Protein AF-A0A2U2C948-F1 (afdb_monomer_lite)

Structure (mmCIF, N/CA/C/O backbone):
data_AF-A0A2U2C948-F1
#
_entry.id   AF-A0A2U2C948-F1
#
loop_
_atom_site.group_PDB
_atom_site.id
_atom_site.type_symbol
_atom_site.label_atom_id
_atom_site.label_alt_id
_atom_site.label_comp_id
_atom_site.label_asym_id
_atom_site.label_entity_id
_atom_site.label_seq_id
_atom_site.pdbx_PDB_ins_code
_atom_site.Cartn_x
_atom_site.Cartn_y
_atom_site.Cartn_z
_atom_site.occupancy
_atom_site.B_iso_or_equiv
_atom_site.auth_seq_id
_atom_site.auth_comp_id
_atom_site.auth_asym_id
_atom_site.auth_atom_id
_atom_site.pdbx_PDB_model_num
ATOM 1 N N . MET A 1 1 ? 31.127 -4.925 -4.680 1.00 33.44 1 MET A N 1
ATOM 2 C CA . MET A 1 1 ? 30.260 -4.209 -3.724 1.00 33.44 1 MET A CA 1
ATOM 3 C C . MET A 1 1 ? 28.929 -4.926 -3.745 1.00 33.44 1 MET A C 1
ATOM 5 O O . MET A 1 1 ? 28.251 -4.851 -4.759 1.00 33.44 1 MET A O 1
ATOM 9 N N . ASN A 1 2 ? 28.626 -5.694 -2.700 1.00 36.03 2 ASN A N 1
ATOM 10 C CA . ASN A 1 2 ? 27.286 -6.233 -2.498 1.00 36.03 2 ASN A CA 1
ATOM 11 C C . ASN A 1 2 ? 26.497 -5.093 -1.861 1.00 36.03 2 ASN A C 1
ATOM 13 O O . ASN A 1 2 ? 26.761 -4.746 -0.714 1.00 36.03 2 ASN A O 1
ATOM 17 N N . ALA A 1 3 ? 25.658 -4.422 -2.645 1.00 42.88 3 ALA A N 1
ATOM 18 C CA . ALA A 1 3 ? 24.602 -3.623 -2.055 1.00 42.88 3 ALA A CA 1
ATOM 19 C C . ALA A 1 3 ? 23.630 -4.640 -1.459 1.00 42.88 3 ALA A C 1
ATOM 21 O O . ALA A 1 3 ? 23.041 -5.416 -2.209 1.00 42.88 3 ALA A O 1
ATOM 22 N N . ASP A 1 4 ? 23.534 -4.699 -0.136 1.00 47.06 4 ASP A N 1
ATOM 23 C CA . ASP A 1 4 ? 22.356 -5.291 0.484 1.00 47.06 4 ASP A CA 1
ATOM 24 C C . ASP A 1 4 ? 21.190 -4.405 0.017 1.00 47.06 4 ASP A C 1
ATOM 26 O O . ASP A 1 4 ? 21.227 -3.203 0.305 1.00 47.06 4 ASP A O 1
ATOM 30 N N . PRO A 1 5 ? 20.244 -4.904 -0.805 1.00 54.50 5 PRO A N 1
ATOM 31 C CA . PRO A 1 5 ? 19.129 -4.081 -1.250 1.00 54.50 5 PRO A CA 1
ATOM 32 C C . PRO A 1 5 ? 18.432 -3.547 0.002 1.00 54.50 5 PRO A C 1
ATOM 34 O O . PRO A 1 5 ? 18.159 -4.304 0.937 1.00 54.50 5 PRO A O 1
ATOM 37 N N . GLU A 1 6 ? 18.260 -2.227 0.063 1.00 52.31 6 GLU A N 1
ATOM 38 C CA . GLU A 1 6 ? 17.643 -1.545 1.196 1.00 52.31 6 GLU A CA 1
ATOM 39 C C . GLU A 1 6 ? 16.337 -2.243 1.588 1.00 52.31 6 GLU A C 1
ATOM 41 O O . GLU A 1 6 ? 15.585 -2.702 0.730 1.00 52.31 6 GLU A O 1
ATOM 46 N N . MET A 1 7 ? 16.100 -2.357 2.901 1.00 56.28 7 MET A N 1
ATOM 47 C CA . MET A 1 7 ? 14.998 -3.116 3.504 1.00 56.28 7 MET A CA 1
ATOM 48 C C . MET A 1 7 ? 13.638 -2.432 3.302 1.00 56.28 7 MET A C 1
ATOM 50 O O . MET A 1 7 ? 12.953 -2.073 4.263 1.00 56.28 7 MET A O 1
ATOM 54 N N . ALA A 1 8 ? 13.254 -2.237 2.047 1.00 73.19 8 ALA A N 1
ATOM 55 C CA . ALA A 1 8 ? 11.886 -1.971 1.663 1.00 73.19 8 ALA A CA 1
ATOM 56 C C . ALA A 1 8 ? 11.000 -3.116 2.176 1.00 73.19 8 ALA A C 1
ATOM 58 O O . ALA A 1 8 ? 11.426 -4.274 2.258 1.00 73.19 8 ALA A O 1
ATOM 59 N N . PHE A 1 9 ? 9.773 -2.798 2.586 1.00 81.75 9 PHE A N 1
ATOM 60 C CA . PHE A 1 9 ? 8.864 -3.807 3.128 1.00 81.75 9 PHE A CA 1
ATOM 61 C C . PHE A 1 9 ? 8.560 -4.900 2.087 1.00 81.75 9 PHE A C 1
ATOM 63 O O . PHE A 1 9 ? 8.435 -6.083 2.413 1.00 81.75 9 PHE A O 1
ATOM 70 N N . SER A 1 10 ? 8.542 -4.536 0.815 1.00 78.19 10 SER A N 1
ATOM 71 C CA . SER A 1 10 ? 8.477 -5.448 -0.318 1.00 78.19 10 SER A CA 1
ATOM 72 C C . SER A 1 10 ? 9.543 -6.561 -0.303 1.00 78.19 10 SER A C 1
ATOM 74 O O . SER A 1 10 ? 9.269 -7.664 -0.787 1.00 78.19 10 SER A O 1
ATOM 76 N N . GLY A 1 11 ? 10.703 -6.322 0.323 1.00 78.38 11 GLY A N 1
ATOM 77 C CA . GLY A 1 11 ? 11.819 -7.258 0.459 1.00 78.38 11 GLY A CA 1
ATOM 78 C C . GLY A 1 11 ? 11.591 -8.415 1.439 1.00 78.38 11 GLY A C 1
ATOM 79 O O . GLY A 1 11 ? 12.375 -9.366 1.446 1.00 78.38 11 GLY A O 1
ATOM 80 N N . TYR A 1 12 ? 10.522 -8.399 2.250 1.00 82.38 12 TYR A N 1
ATOM 81 C CA . TYR A 1 12 ? 10.182 -9.551 3.092 1.00 82.38 12 TYR A CA 1
ATOM 82 C C . TYR A 1 12 ? 9.777 -10.760 2.221 1.00 82.38 12 TYR A C 1
ATOM 84 O O . TYR A 1 12 ? 8.864 -10.642 1.393 1.00 82.38 12 TYR A O 1
ATOM 92 N N . PRO A 1 13 ? 10.373 -11.955 2.437 1.00 82.94 13 PRO A N 1
ATOM 93 C CA . PRO A 1 13 ? 10.020 -13.158 1.677 1.00 82.94 13 PRO A CA 1
ATOM 94 C C . PRO A 1 13 ? 8.526 -13.497 1.771 1.00 82.94 13 PRO A C 1
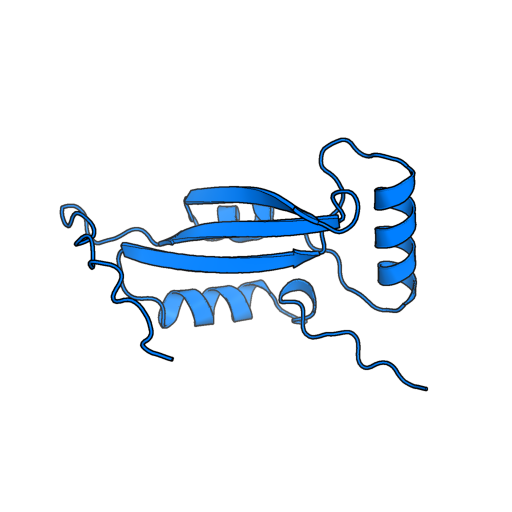ATOM 96 O O . PRO A 1 13 ? 7.895 -13.839 0.769 1.00 82.94 13 PRO A O 1
ATOM 99 N N . ASP A 1 14 ? 7.951 -13.328 2.966 1.00 88.75 14 ASP A N 1
ATOM 100 C CA . ASP A 1 14 ? 6.522 -13.471 3.236 1.00 88.75 14 ASP A CA 1
ATOM 101 C C . ASP A 1 14 ? 5.939 -12.152 3.764 1.00 88.75 14 ASP A C 1
ATOM 103 O O . ASP A 1 14 ? 5.859 -11.895 4.970 1.00 88.75 14 ASP A O 1
ATOM 107 N N . ALA A 1 15 ? 5.527 -11.295 2.831 1.00 88.75 15 ALA A N 1
ATOM 108 C CA . ALA A 1 15 ? 4.918 -10.010 3.151 1.00 88.75 15 ALA A CA 1
ATOM 109 C C . ALA A 1 15 ? 3.543 -10.143 3.836 1.00 88.75 15 ALA A C 1
ATOM 111 O O . ALA A 1 15 ? 3.143 -9.236 4.563 1.00 88.75 15 ALA A O 1
ATOM 112 N N . HIS A 1 16 ? 2.825 -11.261 3.660 1.00 91.38 16 HIS A N 1
ATOM 113 C CA . HIS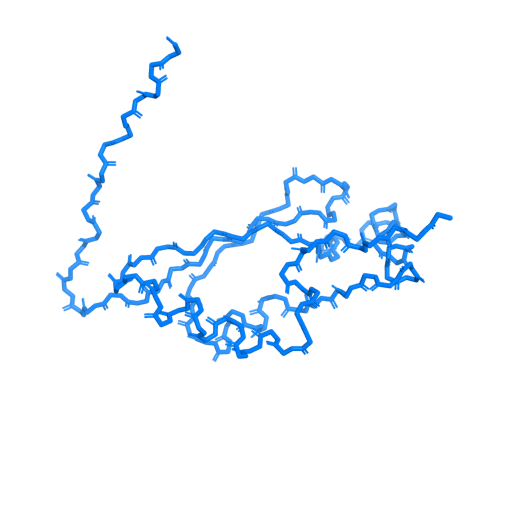 A 1 16 ? 1.554 -11.485 4.358 1.00 91.38 16 HIS A CA 1
ATOM 114 C C . HIS A 1 16 ? 1.789 -11.744 5.845 1.00 91.38 16 HIS A C 1
ATOM 116 O O . HIS A 1 16 ? 1.124 -11.136 6.687 1.00 91.38 16 HIS A O 1
ATOM 122 N N . ALA A 1 17 ? 2.757 -12.600 6.179 1.00 92.00 17 ALA A N 1
ATOM 123 C CA . ALA A 1 17 ? 3.148 -12.843 7.563 1.00 92.00 17 ALA A CA 1
ATOM 124 C C . ALA A 1 17 ? 3.699 -11.567 8.219 1.00 92.00 17 ALA A C 1
ATOM 126 O O . ALA A 1 17 ? 3.296 -11.222 9.332 1.00 92.00 17 ALA A O 1
ATOM 127 N N . ALA A 1 18 ? 4.552 -10.821 7.510 1.00 93.00 18 ALA A N 1
ATOM 128 C CA . ALA A 1 18 ? 5.095 -9.558 8.004 1.00 93.00 18 ALA A CA 1
ATOM 129 C C . ALA A 1 18 ? 3.989 -8.521 8.272 1.00 93.00 18 ALA A C 1
ATOM 131 O O . ALA A 1 18 ? 3.926 -7.957 9.367 1.00 93.00 18 ALA A O 1
ATOM 132 N N . LEU A 1 19 ? 3.069 -8.315 7.320 1.00 93.56 19 LEU A N 1
ATOM 133 C CA . LEU A 1 19 ? 1.939 -7.399 7.496 1.00 93.56 19 LEU A CA 1
ATOM 134 C C . LEU A 1 19 ? 1.020 -7.853 8.636 1.00 93.56 19 LEU A C 1
ATOM 136 O O . LEU A 1 19 ? 0.579 -7.030 9.435 1.00 93.56 19 LEU A O 1
ATOM 140 N N . SER A 1 20 ? 0.767 -9.156 8.763 1.00 94.06 20 SER A N 1
ATOM 141 C CA . SER A 1 20 ? -0.033 -9.712 9.860 1.00 94.06 20 SER A CA 1
ATOM 142 C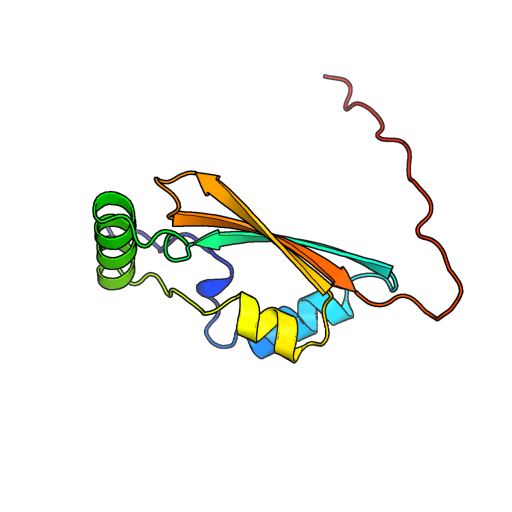 C . SER A 1 20 ? 0.569 -9.388 11.228 1.00 94.06 20 SER A C 1
ATOM 144 O O . SER A 1 20 ? -0.151 -8.951 12.128 1.00 94.06 20 SER A O 1
ATOM 146 N N . GLU A 1 21 ? 1.888 -9.517 11.383 1.00 95.44 21 GLU A N 1
ATOM 147 C CA . GLU A 1 21 ? 2.576 -9.160 12.626 1.00 95.44 21 GLU A CA 1
ATOM 148 C C . GLU A 1 21 ? 2.547 -7.652 12.898 1.00 95.44 21 GLU A C 1
ATOM 150 O O . GLU A 1 21 ? 2.283 -7.240 14.032 1.00 95.44 21 GLU A O 1
ATOM 155 N N . MET A 1 22 ? 2.717 -6.815 11.869 1.00 93.94 22 MET A N 1
ATOM 156 C CA . MET A 1 22 ? 2.556 -5.361 11.996 1.00 93.94 22 MET A CA 1
ATOM 157 C C . MET A 1 22 ? 1.145 -4.992 12.466 1.00 93.94 22 MET A C 1
ATOM 159 O O . MET A 1 22 ? 0.973 -4.199 13.394 1.00 93.94 22 MET A O 1
ATOM 163 N N . LEU A 1 23 ? 0.115 -5.604 11.881 1.00 92.44 23 LEU A N 1
ATOM 164 C CA . LEU A 1 23 ? -1.273 -5.372 12.274 1.00 92.44 23 LEU A CA 1
ATOM 165 C C . LEU A 1 23 ? -1.590 -5.920 13.667 1.00 92.44 23 LEU A C 1
ATOM 167 O O . LEU A 1 23 ? -2.422 -5.335 14.362 1.00 92.44 23 LEU A O 1
ATOM 171 N N . ARG A 1 24 ? -0.931 -6.999 14.106 1.00 93.75 24 ARG A N 1
ATOM 172 C CA . ARG A 1 24 ? -1.074 -7.541 15.465 1.00 93.75 24 ARG A CA 1
ATOM 173 C C . ARG A 1 24 ? -0.622 -6.528 16.515 1.00 93.75 24 ARG A C 1
ATOM 175 O O . ARG A 1 24 ? -1.314 -6.373 17.523 1.00 93.75 24 ARG A O 1
ATOM 182 N N . VAL A 1 25 ? 0.498 -5.840 16.281 1.00 93.75 25 VAL A N 1
ATOM 183 C CA . VAL A 1 25 ? 1.061 -4.852 17.222 1.00 93.75 25 VAL A CA 1
ATOM 184 C C . VAL A 1 25 ? 0.444 -3.461 17.084 1.00 93.75 25 VAL A C 1
ATOM 186 O O . VAL A 1 25 ? 0.436 -2.692 18.045 1.00 93.75 25 VAL A O 1
ATOM 189 N N . LEU A 1 26 ? -0.108 -3.132 15.915 1.00 92.00 26 LEU A N 1
ATOM 190 C CA . LEU A 1 26 ? -0.777 -1.858 15.685 1.00 92.00 26 LEU A CA 1
ATOM 191 C C . LEU A 1 26 ? -2.034 -1.751 16.551 1.00 92.00 26 LEU A C 1
ATOM 193 O O . LEU A 1 26 ? -2.899 -2.618 16.496 1.00 92.00 26 LEU A O 1
ATOM 197 N N . ALA A 1 27 ? -2.187 -0.676 17.323 1.00 89.81 27 ALA A N 1
ATOM 198 C CA . ALA A 1 27 ? -3.377 -0.491 18.153 1.00 89.81 27 ALA A CA 1
ATOM 199 C C . ALA A 1 27 ? -4.679 -0.525 17.315 1.00 89.81 27 ALA A C 1
ATOM 201 O O . ALA A 1 27 ? -4.680 -0.105 16.155 1.00 89.81 27 ALA A O 1
ATOM 202 N N . PRO A 1 28 ? -5.819 -0.978 17.872 1.00 87.06 28 PRO A N 1
ATOM 203 C CA . PRO A 1 28 ? -7.102 -0.871 17.184 1.00 87.06 28 PRO A CA 1
ATOM 204 C C . PRO A 1 28 ? -7.427 0.588 16.831 1.00 87.06 28 PRO A C 1
ATOM 206 O O . PRO A 1 28 ? -7.359 1.463 17.696 1.00 87.06 28 PRO A O 1
ATOM 209 N N . GLY A 1 29 ? -7.787 0.855 15.572 1.00 86.50 29 GLY A N 1
ATOM 210 C CA . GLY A 1 29 ? -7.961 2.222 15.059 1.00 86.50 29 GLY A CA 1
ATOM 211 C C . GLY A 1 29 ? -6.648 2.960 14.766 1.00 86.50 29 GLY A C 1
ATOM 212 O O . GLY A 1 29 ? -6.676 4.149 14.461 1.00 86.50 29 GLY A O 1
ATOM 213 N N . GLY A 1 30 ? -5.505 2.284 14.901 1.00 89.00 30 GLY A N 1
ATOM 214 C CA . GLY A 1 30 ? -4.189 2.813 14.573 1.00 89.00 30 GLY A CA 1
ATOM 215 C C . GLY A 1 30 ? -3.954 2.917 13.067 1.00 89.00 30 GLY A C 1
ATOM 216 O O . GLY A 1 30 ? -4.656 2.306 12.255 1.00 89.00 30 GLY A O 1
ATOM 217 N N . ARG A 1 31 ? -2.930 3.694 12.709 1.00 93.25 31 ARG A N 1
ATOM 218 C CA . ARG A 1 31 ? -2.498 3.923 11.331 1.00 93.25 31 ARG A CA 1
ATOM 219 C C . ARG A 1 31 ? -1.143 3.271 11.083 1.00 93.25 31 ARG A C 1
ATOM 221 O O . ARG A 1 31 ? -0.222 3.455 11.873 1.00 93.25 31 ARG A O 1
ATOM 228 N N . LEU A 1 32 ? -1.047 2.542 9.981 1.00 93.62 32 LEU A N 1
ATOM 229 C CA . LEU A 1 32 ? 0.191 2.043 9.405 1.00 93.62 32 LEU A CA 1
ATOM 230 C C . LEU A 1 32 ? 0.619 3.009 8.294 1.00 93.62 32 LEU A C 1
ATOM 232 O O . LEU A 1 32 ? -0.188 3.337 7.426 1.00 93.62 32 LEU A O 1
ATOM 236 N N . VAL A 1 33 ? 1.866 3.470 8.344 1.00 93.69 33 VAL A N 1
ATOM 237 C CA . VAL A 1 33 ? 2.474 4.315 7.310 1.00 93.69 33 VAL A CA 1
ATOM 238 C C . VAL A 1 33 ? 3.671 3.556 6.753 1.00 93.69 33 VAL A C 1
ATOM 240 O O . VAL A 1 33 ? 4.554 3.178 7.522 1.00 93.69 33 VAL A O 1
ATOM 243 N N . LEU A 1 34 ? 3.674 3.300 5.447 1.00 92.06 34 LEU A N 1
ATOM 244 C CA . LEU A 1 34 ? 4.735 2.582 4.742 1.00 92.06 34 LEU A CA 1
ATOM 245 C C . LEU A 1 34 ? 5.238 3.434 3.583 1.00 92.06 34 LEU A C 1
ATOM 247 O O . LEU A 1 34 ? 4.441 4.044 2.877 1.00 92.06 34 LEU A O 1
ATOM 251 N N . ILE A 1 35 ? 6.552 3.443 3.387 1.00 90.31 35 ILE A N 1
ATOM 252 C CA . ILE A 1 35 ? 7.184 3.960 2.175 1.00 90.31 35 ILE A CA 1
ATOM 253 C C . ILE A 1 35 ? 7.805 2.759 1.481 1.00 90.31 35 ILE A C 1
ATOM 255 O O . ILE A 1 35 ? 8.589 2.040 2.103 1.00 90.31 35 ILE A O 1
ATOM 259 N N . ASP A 1 36 ? 7.419 2.525 0.234 1.00 88.69 36 ASP A N 1
ATOM 260 C CA . ASP A 1 36 ? 7.876 1.369 -0.532 1.00 88.69 36 ASP A CA 1
ATOM 261 C C . ASP A 1 36 ? 8.047 1.714 -2.018 1.00 88.69 36 ASP A C 1
ATOM 263 O O . ASP A 1 36 ? 7.563 2.744 -2.498 1.00 88.69 36 ASP A O 1
ATOM 267 N N . VAL A 1 37 ? 8.755 0.853 -2.741 1.00 84.94 37 VAL A N 1
ATOM 268 C CA . VAL A 1 37 ? 8.952 0.954 -4.184 1.00 84.94 37 VAL A CA 1
ATOM 269 C C . VAL A 1 37 ? 7.780 0.288 -4.900 1.00 84.94 37 VAL A C 1
ATOM 271 O O . VAL A 1 37 ? 7.448 -0.869 -4.643 1.00 84.94 37 VAL A O 1
ATOM 274 N N . ASN A 1 38 ? 7.171 0.999 -5.846 1.00 85.50 38 ASN A N 1
ATOM 275 C CA . ASN A 1 38 ? 6.170 0.439 -6.752 1.00 85.50 38 ASN A CA 1
ATOM 276 C C . ASN A 1 38 ? 6.352 1.007 -8.171 1.00 85.50 38 ASN A C 1
ATOM 278 O O . ASN A 1 38 ? 7.226 1.838 -8.420 1.00 85.50 38 ASN A O 1
ATOM 282 N N . TYR A 1 39 ? 5.594 0.497 -9.138 1.00 84.75 39 TYR A N 1
ATOM 283 C CA . TYR A 1 39 ? 5.560 1.072 -10.478 1.00 84.75 39 TYR A CA 1
ATOM 284 C C . TYR A 1 39 ? 4.788 2.399 -10.487 1.00 84.75 39 TYR A C 1
ATOM 286 O O . TYR A 1 39 ? 3.744 2.472 -9.842 1.00 84.75 39 TYR A O 1
ATOM 294 N N . PRO A 1 40 ? 5.214 3.378 -11.311 1.00 83.25 40 PRO A N 1
ATOM 295 C CA . PRO A 1 40 ? 4.449 4.603 -11.509 1.00 83.25 40 PRO A CA 1
ATOM 296 C C . PRO A 1 40 ? 3.032 4.309 -11.984 1.00 83.25 40 PRO A C 1
ATOM 298 O O . PRO A 1 40 ? 2.836 3.520 -12.917 1.00 83.25 40 PRO A O 1
ATOM 301 N N . SER A 1 41 ? 2.057 4.988 -11.392 1.00 83.19 41 SER A N 1
ATOM 302 C CA . SER A 1 41 ? 0.635 4.831 -11.709 1.00 83.19 41 SER A CA 1
ATOM 303 C C . SER A 1 41 ? 0.307 5.230 -13.150 1.00 83.19 41 SER A C 1
ATOM 305 O O . SER A 1 41 ? -0.568 4.638 -13.782 1.00 83.19 41 SER A O 1
ATOM 307 N N . ASP A 1 42 ? 1.048 6.191 -13.704 1.00 84.50 42 ASP A N 1
ATOM 308 C CA . ASP A 1 42 ? 0.929 6.649 -15.090 1.00 84.50 42 ASP A CA 1
ATOM 309 C C . ASP A 1 42 ? 1.709 5.781 -16.097 1.00 84.50 42 ASP A C 1
ATOM 311 O O . ASP A 1 42 ? 1.618 5.985 -17.312 1.00 84.50 42 ASP A O 1
ATOM 315 N N . GLY A 1 43 ? 2.489 4.810 -15.609 1.00 82.38 43 GLY A N 1
ATOM 316 C CA . GLY A 1 43 ? 3.336 3.948 -16.425 1.00 82.38 43 GLY A CA 1
ATOM 317 C C . GLY A 1 43 ? 4.448 4.693 -17.167 1.00 82.38 43 GLY A C 1
ATOM 318 O O . GLY A 1 43 ? 4.919 4.205 -18.202 1.00 82.38 43 GLY A O 1
ATOM 319 N N . ASN A 1 44 ? 4.881 5.867 -16.687 1.00 85.31 44 ASN A N 1
ATOM 320 C CA . ASN A 1 44 ? 5.876 6.664 -17.394 1.00 85.31 44 ASN A CA 1
ATOM 321 C C . ASN A 1 44 ? 7.163 5.864 -17.642 1.00 85.31 44 ASN A C 1
ATOM 323 O O . ASN A 1 44 ? 7.645 5.084 -16.811 1.00 85.31 44 ASN A O 1
ATOM 327 N N . TRP A 1 45 ? 7.714 6.035 -18.845 1.00 84.94 45 TRP A N 1
ATOM 328 C CA . TRP A 1 45 ? 8.847 5.238 -19.306 1.00 84.94 45 TRP A CA 1
ATOM 329 C C . TRP A 1 45 ? 10.102 5.387 -18.427 1.00 84.94 45 TRP A C 1
ATOM 331 O O . TRP A 1 45 ? 10.713 4.353 -18.136 1.00 84.94 45 TRP A O 1
ATOM 341 N N . PRO A 1 46 ? 10.499 6.599 -17.976 1.00 83.44 46 PRO A N 1
ATOM 342 C CA . PRO A 1 46 ? 11.664 6.760 -17.106 1.00 83.44 46 PRO A CA 1
ATOM 343 C C . PRO A 1 46 ? 11.529 6.022 -15.768 1.00 83.44 46 PRO A C 1
ATOM 345 O O . PRO A 1 46 ? 12.407 5.226 -15.427 1.00 83.44 46 PRO A O 1
ATOM 348 N N . GLY A 1 47 ? 10.420 6.218 -15.049 1.00 80.50 47 GLY A N 1
ATOM 349 C CA . GLY A 1 47 ? 10.157 5.571 -13.763 1.00 80.50 47 GLY A CA 1
ATOM 350 C C . GLY A 1 47 ? 10.045 4.057 -13.911 1.00 80.50 47 GLY A C 1
ATOM 351 O O . GLY A 1 47 ? 10.725 3.305 -13.216 1.00 80.50 47 GLY A O 1
ATOM 352 N N . THR A 1 48 ? 9.318 3.586 -14.927 1.00 85.31 48 THR A N 1
ATOM 353 C CA . THR A 1 48 ? 9.191 2.148 -15.217 1.00 85.31 48 THR A CA 1
ATOM 354 C C . THR A 1 48 ? 10.544 1.501 -15.533 1.00 85.31 48 THR A C 1
ATOM 356 O O . THR A 1 48 ? 10.817 0.373 -15.115 1.00 85.31 48 THR A O 1
ATOM 359 N N . ARG A 1 49 ? 11.423 2.188 -16.277 1.00 83.75 49 ARG A N 1
ATOM 360 C CA . ARG A 1 49 ? 12.788 1.716 -16.569 1.00 83.75 49 ARG A CA 1
ATOM 361 C C . ARG A 1 49 ? 13.635 1.618 -15.306 1.00 83.75 49 ARG A C 1
ATOM 363 O O . ARG A 1 49 ? 14.357 0.633 -15.172 1.00 83.75 49 ARG A O 1
ATOM 370 N N . MET A 1 50 ? 13.551 2.609 -14.423 1.00 80.94 50 MET A N 1
ATOM 371 C CA . MET A 1 50 ? 14.299 2.647 -13.166 1.00 80.94 50 MET A CA 1
ATOM 372 C C . MET A 1 50 ? 13.864 1.521 -12.226 1.00 80.94 50 MET A C 1
ATOM 374 O O . MET A 1 50 ? 14.698 0.718 -11.816 1.00 80.94 50 MET A O 1
ATOM 378 N N . VAL A 1 51 ? 12.558 1.383 -11.999 1.00 79.94 51 VAL A N 1
ATOM 379 C CA . VAL A 1 51 ? 11.964 0.326 -11.169 1.00 79.94 51 VAL A CA 1
ATOM 380 C C . VAL A 1 51 ? 12.347 -1.067 -11.697 1.00 79.94 51 VAL A C 1
ATOM 382 O O . VAL A 1 51 ? 12.790 -1.931 -10.946 1.00 79.94 51 VAL A O 1
ATOM 385 N N . ARG A 1 52 ? 12.328 -1.284 -13.022 1.00 81.56 52 ARG A N 1
ATOM 386 C CA . ARG A 1 52 ? 12.838 -2.534 -13.631 1.00 81.56 52 ARG A CA 1
ATOM 387 C C . ARG A 1 52 ? 14.344 -2.745 -13.448 1.00 81.56 52 ARG A C 1
ATOM 389 O O . ARG A 1 52 ? 14.792 -3.892 -13.447 1.00 81.56 52 ARG A O 1
ATOM 396 N N . LEU A 1 53 ? 15.139 -1.677 -13.377 1.00 80.00 53 LEU A N 1
ATOM 397 C CA . LEU A 1 53 ? 16.576 -1.775 -13.122 1.00 80.00 53 LEU A CA 1
ATOM 398 C C . LEU A 1 53 ? 16.829 -2.247 -11.684 1.00 80.00 53 LEU A C 1
ATOM 400 O O . LEU A 1 53 ? 17.647 -3.141 -11.487 1.00 80.00 53 LEU A O 1
ATOM 404 N N . TRP A 1 54 ? 16.081 -1.712 -10.715 1.00 76.81 54 TRP A N 1
ATOM 405 C CA . TRP A 1 54 ? 16.117 -2.154 -9.318 1.00 76.81 54 TRP A CA 1
ATOM 406 C C . TRP A 1 54 ? 15.647 -3.598 -9.159 1.00 76.81 54 TRP A C 1
ATOM 408 O O . TRP A 1 54 ? 16.351 -4.396 -8.544 1.00 76.81 54 TRP A O 1
ATOM 418 N N . GLN A 1 55 ? 14.574 -3.993 -9.851 1.00 80.12 55 GLN A N 1
ATOM 419 C CA . GLN A 1 55 ? 14.117 -5.386 -9.873 1.00 80.12 55 GLN A CA 1
ATOM 420 C C . GLN A 1 55 ? 15.202 -6.357 -10.365 1.00 80.12 55 GLN A C 1
ATOM 422 O O . GLN A 1 55 ? 15.386 -7.445 -9.826 1.00 80.12 55 GLN A O 1
ATOM 427 N N . ARG A 1 56 ? 15.967 -5.963 -11.393 1.00 76.06 56 ARG A N 1
ATOM 428 C CA . ARG A 1 56 ? 17.114 -6.749 -11.887 1.00 76.06 56 ARG A CA 1
ATOM 429 C C . ARG A 1 56 ? 18.289 -6.772 -10.912 1.00 76.06 56 ARG A C 1
ATOM 431 O O . ARG A 1 56 ? 19.082 -7.706 -10.965 1.00 76.06 56 ARG A O 1
ATOM 438 N N . GLY A 1 57 ? 18.403 -5.754 -10.064 1.00 65.88 57 GLY A N 1
ATOM 439 C CA . GLY A 1 57 ? 19.373 -5.666 -8.976 1.00 65.88 57 GLY A CA 1
ATOM 440 C C . GLY A 1 57 ? 19.004 -6.492 -7.741 1.00 65.88 57 GLY A C 1
ATOM 441 O O . GLY A 1 57 ? 19.804 -6.539 -6.814 1.00 65.88 57 GLY A O 1
ATOM 442 N N . GLY A 1 58 ? 17.844 -7.160 -7.739 1.00 62.81 58 GLY A N 1
ATOM 443 C CA . GLY A 1 58 ? 17.383 -8.012 -6.641 1.00 62.81 58 GLY A CA 1
ATOM 444 C C . GLY A 1 58 ? 16.272 -7.402 -5.788 1.00 62.81 58 GLY A C 1
ATOM 445 O O . GLY A 1 58 ? 15.867 -8.033 -4.816 1.00 62.81 58 GLY A O 1
ATOM 446 N N . ASP A 1 59 ? 15.771 -6.219 -6.149 1.00 63.72 59 ASP A N 1
ATOM 447 C CA . ASP A 1 59 ? 14.635 -5.612 -5.463 1.00 63.72 59 ASP A CA 1
ATOM 448 C C . ASP A 1 59 ? 13.329 -6.355 -5.785 1.00 63.72 59 ASP A C 1
ATOM 450 O O . ASP A 1 59 ? 13.105 -6.826 -6.910 1.00 63.72 59 ASP A O 1
ATOM 454 N N . VAL A 1 60 ? 12.454 -6.474 -4.793 1.00 69.25 60 VAL A N 1
ATOM 455 C CA . VAL A 1 60 ? 11.156 -7.130 -4.945 1.00 69.25 60 VAL A CA 1
ATOM 456 C C . VAL A 1 60 ? 10.121 -6.034 -5.105 1.00 69.25 60 VAL A C 1
ATOM 458 O O . VAL A 1 60 ? 9.882 -5.270 -4.188 1.00 69.25 60 VAL A O 1
ATOM 461 N N . ILE A 1 61 ? 9.462 -5.966 -6.258 1.00 72.50 61 ILE A N 1
ATOM 462 C CA . ILE A 1 61 ? 8.312 -5.072 -6.431 1.00 72.50 61 ILE A CA 1
ATOM 463 C C . ILE A 1 61 ? 7.062 -5.900 -6.199 1.00 72.50 61 ILE A C 1
ATOM 465 O O . ILE A 1 61 ? 6.856 -6.924 -6.860 1.00 72.50 61 ILE A O 1
ATOM 469 N N . ARG A 1 62 ? 6.242 -5.475 -5.241 1.00 77.81 62 ARG A N 1
ATOM 470 C CA . ARG A 1 62 ? 5.029 -6.178 -4.835 1.00 77.81 62 ARG A CA 1
ATOM 471 C C . ARG A 1 62 ? 3.814 -5.295 -5.068 1.00 77.81 62 ARG A C 1
ATOM 473 O O . ARG A 1 62 ? 3.873 -4.087 -4.887 1.00 77.81 62 ARG A O 1
ATOM 480 N N . ASP A 1 63 ? 2.705 -5.932 -5.422 1.00 86.06 63 ASP A N 1
ATOM 481 C CA . ASP A 1 63 ? 1.397 -5.287 -5.453 1.00 86.06 63 ASP A CA 1
ATOM 482 C C . ASP A 1 63 ? 0.935 -5.007 -4.011 1.00 86.06 63 ASP A C 1
ATOM 484 O O . ASP A 1 63 ? 0.365 -5.867 -3.327 1.00 86.06 63 ASP A O 1
ATOM 488 N N . MET A 1 64 ? 1.297 -3.824 -3.517 1.00 89.44 64 MET A N 1
ATOM 489 C CA . MET A 1 64 ? 0.987 -3.378 -2.161 1.00 89.44 64 MET A CA 1
ATOM 490 C C . MET A 1 64 ? -0.507 -3.130 -1.977 1.00 89.44 64 MET A C 1
ATOM 492 O O . MET A 1 64 ? -1.044 -3.461 -0.919 1.00 89.44 64 MET A O 1
ATOM 496 N N . ASP A 1 65 ? -1.193 -2.649 -3.011 1.00 88.06 65 ASP A N 1
ATOM 497 C CA . ASP A 1 65 ? -2.635 -2.424 -2.995 1.00 88.06 65 ASP A CA 1
ATOM 498 C C . ASP A 1 65 ? -3.386 -3.729 -2.742 1.00 88.06 65 ASP A C 1
ATOM 500 O O . ASP A 1 65 ? -4.207 -3.816 -1.822 1.00 88.06 65 ASP A O 1
ATOM 504 N N . ALA A 1 66 ? -3.058 -4.777 -3.503 1.00 88.50 66 ALA A N 1
ATOM 505 C CA . ALA A 1 66 ? -3.644 -6.099 -3.321 1.00 88.50 66 ALA A CA 1
ATOM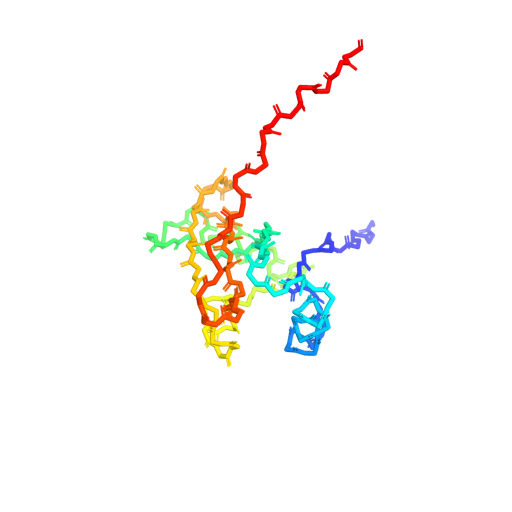 506 C C . ALA A 1 66 ? -3.336 -6.673 -1.929 1.00 88.50 66 ALA A C 1
ATOM 508 O O . ALA A 1 66 ? -4.221 -7.248 -1.288 1.00 88.50 66 ALA A O 1
ATOM 509 N N . LEU A 1 67 ? -2.108 -6.494 -1.434 1.00 91.56 67 LEU A N 1
ATOM 510 C CA . LEU A 1 67 ? -1.686 -6.985 -0.120 1.00 91.56 67 LEU A CA 1
ATOM 511 C C . LEU A 1 67 ? -2.415 -6.280 1.038 1.00 91.56 67 LEU A C 1
ATOM 513 O O . LEU A 1 67 ? -2.863 -6.934 1.986 1.00 91.56 67 LEU A O 1
ATOM 517 N N . LEU A 1 68 ? -2.546 -4.953 0.986 1.00 91.62 68 LEU A N 1
ATOM 518 C CA . LEU A 1 68 ? -3.252 -4.170 2.003 1.00 91.62 68 LEU A CA 1
ATOM 519 C C . LEU A 1 68 ? -4.760 -4.457 1.952 1.00 91.62 68 LEU A C 1
ATOM 521 O O . LEU A 1 68 ? -5.386 -4.668 2.998 1.00 91.62 68 LEU A O 1
ATOM 525 N N . ALA A 1 69 ? -5.332 -4.550 0.747 1.00 90.69 69 ALA A N 1
ATOM 526 C CA . ALA A 1 69 ? -6.733 -4.904 0.538 1.00 90.69 69 ALA A CA 1
ATOM 527 C C . ALA A 1 69 ? -7.059 -6.313 1.056 1.00 90.69 69 ALA A C 1
ATOM 529 O O . ALA A 1 69 ? -8.099 -6.502 1.693 1.00 90.69 69 ALA A O 1
ATOM 530 N N . SER A 1 70 ? -6.167 -7.296 0.874 1.00 92.38 70 SER A N 1
ATOM 531 C CA . SER A 1 70 ? -6.388 -8.666 1.362 1.00 92.38 70 SER A CA 1
ATOM 532 C C . SER A 1 70 ? -6.476 -8.755 2.889 1.00 92.38 70 SER A C 1
ATOM 534 O O . SER A 1 70 ? -7.045 -9.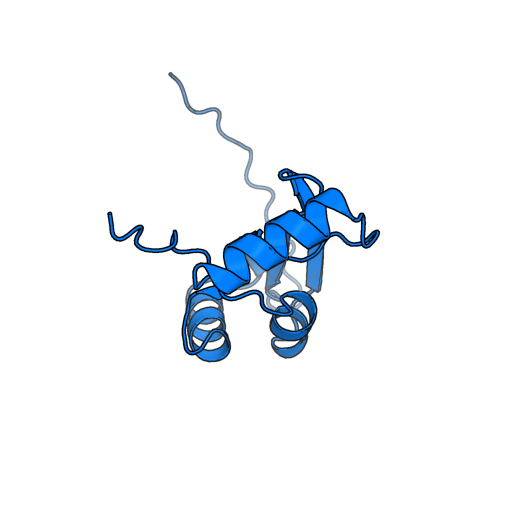708 3.415 1.00 92.38 70 SER A O 1
ATOM 536 N N . HIS A 1 71 ? -5.928 -7.771 3.608 1.00 90.56 71 HIS A N 1
ATOM 537 C CA . HIS A 1 71 ? -6.015 -7.659 5.067 1.00 90.56 71 HIS A CA 1
ATOM 538 C C . HIS A 1 71 ? -7.181 -6.770 5.535 1.00 90.56 71 HIS A C 1
ATOM 540 O O . HIS A 1 71 ? -7.296 -6.467 6.724 1.00 90.56 71 HIS A O 1
ATOM 546 N N . GLY A 1 72 ? -8.060 -6.352 4.617 1.00 89.00 72 GLY A N 1
ATOM 547 C CA . GLY A 1 72 ? -9.240 -5.544 4.920 1.00 89.00 72 GLY A CA 1
ATOM 548 C C . GLY A 1 72 ? -8.909 -4.126 5.387 1.00 89.00 72 GLY A C 1
ATOM 549 O O . GLY A 1 72 ? -9.699 -3.522 6.116 1.00 89.00 72 GLY A O 1
ATOM 550 N N . LEU A 1 73 ? -7.736 -3.603 5.018 1.00 89.62 73 LEU A N 1
ATOM 551 C CA . LEU A 1 73 ? -7.334 -2.245 5.360 1.00 89.62 73 LEU A CA 1
ATOM 552 C C . LEU A 1 73 ? -7.935 -1.249 4.369 1.00 89.62 73 LEU A C 1
ATOM 554 O O . LEU A 1 73 ? -7.922 -1.466 3.162 1.00 89.62 73 LEU A O 1
ATOM 558 N N . SER A 1 74 ? -8.406 -0.116 4.881 1.00 90.62 74 SER A N 1
ATOM 559 C CA . SER A 1 74 ? -8.632 1.077 4.062 1.00 90.62 74 SER A CA 1
ATOM 560 C C . SER A 1 74 ? -7.325 1.857 3.970 1.00 90.62 74 SER A C 1
ATOM 562 O O . SER A 1 74 ? -6.764 2.178 5.024 1.00 90.62 74 SER A O 1
ATOM 564 N N . PHE A 1 75 ? -6.862 2.195 2.771 1.00 93.31 75 PHE A N 1
ATOM 565 C CA . PHE A 1 75 ? -5.589 2.887 2.585 1.00 93.31 75 PHE A CA 1
ATOM 566 C C . PHE A 1 75 ? -5.647 3.948 1.484 1.00 93.31 75 PHE A C 1
ATOM 568 O O . PHE A 1 75 ? -6.576 3.974 0.679 1.00 93.31 75 PHE A O 1
ATOM 575 N N . THR A 1 76 ? -4.657 4.834 1.496 1.00 94.12 76 THR A N 1
ATOM 576 C CA . THR A 1 76 ? -4.319 5.726 0.383 1.00 94.12 76 THR A CA 1
ATOM 577 C C . THR A 1 76 ? -2.912 5.402 -0.094 1.00 94.12 76 THR A C 1
ATOM 579 O O . THR A 1 76 ? -2.079 5.022 0.731 1.00 94.12 76 THR A O 1
ATOM 582 N N . ASP A 1 77 ? -2.674 5.587 -1.385 1.00 93.44 77 ASP A N 1
ATOM 583 C CA . ASP A 1 77 ? -1.365 5.520 -2.030 1.00 93.44 77 ASP A CA 1
ATOM 584 C C . ASP A 1 77 ? -1.070 6.883 -2.676 1.00 93.44 77 ASP A C 1
ATOM 586 O O . ASP A 1 77 ? -1.946 7.469 -3.317 1.00 93.44 77 ASP A O 1
ATOM 590 N N . GLU A 1 78 ? 0.130 7.408 -2.452 1.00 93.62 78 GLU A N 1
ATOM 591 C CA . GLU A 1 78 ? 0.603 8.676 -2.999 1.00 93.62 78 GLU A CA 1
ATOM 592 C C . GLU A 1 78 ? 2.038 8.523 -3.510 1.00 93.62 78 GLU A C 1
ATOM 594 O O . GLU A 1 78 ? 2.935 8.105 -2.777 1.00 93.62 78 GLU A O 1
ATOM 599 N N . GLU A 1 79 ? 2.275 8.913 -4.761 1.00 91.81 79 GLU A N 1
ATOM 600 C CA . GLU A 1 79 ? 3.622 8.985 -5.322 1.00 91.81 79 GLU A CA 1
ATOM 601 C C . GLU A 1 79 ? 4.380 10.174 -4.723 1.00 91.81 79 GLU A C 1
ATOM 603 O O . GLU A 1 79 ? 4.039 11.334 -4.954 1.00 91.81 79 GLU A O 1
ATOM 608 N N . ILE A 1 80 ? 5.446 9.892 -3.977 1.00 91.69 80 ILE A N 1
ATOM 609 C CA . ILE A 1 80 ? 6.215 10.910 -3.244 1.00 91.69 80 ILE A CA 1
ATOM 610 C C . ILE A 1 80 ? 7.629 11.125 -3.798 1.00 91.69 80 ILE A C 1
ATOM 612 O O . ILE A 1 80 ? 8.350 12.006 -3.327 1.00 91.69 80 ILE A O 1
ATOM 616 N N . GLY A 1 81 ? 8.060 10.347 -4.797 1.00 87.69 81 GLY A N 1
ATOM 617 C CA . GLY A 1 81 ? 9.386 10.524 -5.384 1.00 87.69 81 GLY A CA 1
ATOM 618 C C . GLY A 1 81 ? 9.794 9.482 -6.420 1.00 87.69 81 GLY A C 1
ATOM 619 O O . GLY A 1 81 ? 9.013 8.633 -6.841 1.00 87.69 81 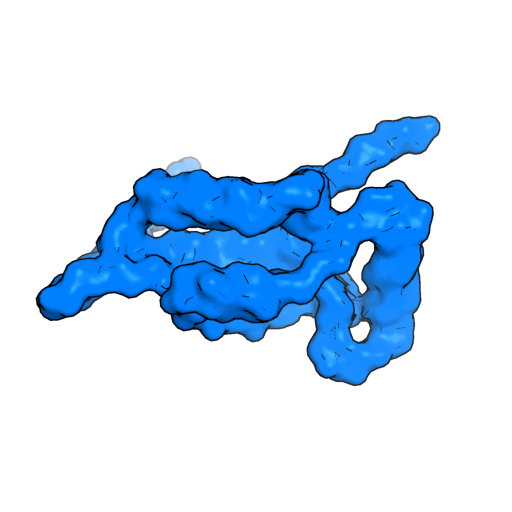GLY A O 1
ATOM 620 N N . GLY A 1 82 ? 11.050 9.577 -6.864 1.00 81.62 82 GLY A N 1
ATOM 621 C CA . GLY A 1 82 ? 11.651 8.609 -7.785 1.00 81.62 82 GLY A CA 1
ATOM 622 C C . GLY A 1 82 ? 10.921 8.483 -9.125 1.00 81.62 82 GLY A C 1
ATOM 623 O O . GLY A 1 82 ? 10.766 7.373 -9.615 1.00 81.62 82 GLY A O 1
ATOM 624 N N . TRP A 1 83 ? 10.445 9.589 -9.709 1.00 85.75 83 TRP A N 1
ATOM 625 C CA . TRP A 1 83 ? 9.672 9.572 -10.967 1.00 85.75 83 TRP A CA 1
ATOM 626 C C . TRP A 1 83 ? 8.427 8.667 -10.913 1.00 85.75 83 TRP A C 1
ATOM 628 O O . TRP A 1 83 ? 8.109 7.981 -11.886 1.00 85.75 83 TRP A O 1
ATOM 638 N N . GLY A 1 84 ? 7.757 8.652 -9.759 1.00 83.56 84 GLY A N 1
ATOM 639 C CA . GLY A 1 84 ? 6.608 7.788 -9.491 1.00 83.56 84 GLY A CA 1
ATOM 640 C C . GLY A 1 84 ? 6.994 6.381 -9.041 1.00 83.56 84 GLY A C 1
ATOM 641 O O . GLY A 1 84 ? 6.161 5.498 -9.034 1.00 83.56 84 GLY A O 1
ATOM 642 N N . GLY A 1 85 ? 8.264 6.132 -8.713 1.00 82.00 85 GLY A N 1
ATOM 643 C CA . GLY A 1 85 ? 8.720 4.832 -8.219 1.00 82.00 85 GLY A CA 1
ATOM 644 C C . GLY A 1 85 ? 8.630 4.665 -6.701 1.00 82.00 85 GLY A C 1
ATOM 645 O O . GLY A 1 85 ? 8.744 3.546 -6.214 1.00 82.00 85 GLY A O 1
ATOM 646 N N . ILE A 1 86 ? 8.473 5.759 -5.943 1.00 87.00 86 ILE A N 1
ATOM 647 C CA . ILE A 1 86 ? 8.404 5.744 -4.474 1.00 87.00 86 ILE A CA 1
ATOM 648 C C . ILE A 1 86 ? 7.001 6.137 -4.030 1.00 87.00 86 ILE A C 1
ATOM 650 O O . ILE A 1 86 ? 6.541 7.243 -4.325 1.00 87.00 86 ILE A O 1
ATOM 654 N N . HIS A 1 87 ? 6.369 5.243 -3.283 1.00 91.94 87 HIS A N 1
ATOM 655 C CA . HIS A 1 87 ? 4.973 5.325 -2.882 1.00 91.94 87 HIS A CA 1
ATOM 656 C C . HIS A 1 87 ? 4.845 5.415 -1.363 1.00 91.94 87 HIS A C 1
ATOM 658 O O . HIS A 1 87 ? 5.534 4.708 -0.623 1.00 91.94 87 HIS A O 1
ATOM 664 N N . LEU A 1 88 ? 3.951 6.286 -0.901 1.00 92.94 88 LEU A N 1
ATOM 665 C CA . LEU A 1 88 ? 3.548 6.432 0.490 1.00 92.94 88 LEU A CA 1
ATOM 666 C C . LEU A 1 88 ? 2.172 5.799 0.692 1.00 92.94 88 LEU A C 1
ATOM 668 O O . LEU A 1 88 ? 1.148 6.367 0.315 1.00 92.94 88 LEU A O 1
ATOM 672 N N . TYR A 1 89 ? 2.141 4.675 1.399 1.00 93.44 89 TYR A N 1
ATOM 673 C CA . TYR A 1 89 ? 0.903 4.019 1.793 1.00 93.44 89 TYR A CA 1
ATOM 674 C C . TYR A 1 89 ? 0.500 4.438 3.203 1.00 93.44 89 TYR A C 1
ATOM 676 O O . TYR A 1 89 ? 1.244 4.244 4.168 1.00 93.44 89 TYR A O 1
ATOM 684 N N . CYS A 1 90 ? -0.717 4.956 3.352 1.00 93.81 90 CYS A N 1
ATOM 685 C CA . CYS A 1 90 ? -1.321 5.245 4.653 1.00 93.81 90 CYS A CA 1
ATOM 686 C C . CYS A 1 90 ? -2.547 4.359 4.868 1.00 93.81 90 CYS A C 1
ATOM 688 O O . CYS A 1 90 ? -3.647 4.683 4.424 1.00 93.81 90 CYS A O 1
ATOM 690 N N . ALA A 1 91 ? -2.372 3.254 5.589 1.00 92.88 91 ALA A N 1
ATOM 691 C CA . ALA A 1 91 ? -3.421 2.283 5.872 1.00 92.88 91 ALA A CA 1
ATOM 692 C C . ALA A 1 91 ? -3.995 2.461 7.284 1.00 92.88 91 ALA A C 1
ATOM 694 O O . ALA A 1 91 ? -3.270 2.661 8.259 1.00 92.88 91 ALA A O 1
ATOM 695 N N . ASN A 1 92 ? -5.314 2.357 7.425 1.00 89.75 92 ASN A N 1
ATOM 696 C CA . ASN A 1 92 ? -5.990 2.414 8.718 1.00 89.75 92 ASN A CA 1
ATOM 697 C C . ASN A 1 92 ? -6.475 1.017 9.110 1.00 89.75 92 ASN A C 1
ATOM 699 O O . ASN A 1 92 ? -7.200 0.361 8.358 1.00 89.75 92 ASN A O 1
ATOM 703 N N . ARG A 1 93 ? -6.122 0.586 10.324 1.00 85.25 93 ARG A N 1
ATOM 704 C CA . ARG A 1 93 ? -6.714 -0.602 10.939 1.00 85.25 93 ARG A CA 1
ATOM 705 C C . ARG A 1 93 ? -8.099 -0.240 11.459 1.00 85.25 93 ARG A C 1
ATOM 707 O O . ARG A 1 93 ? -8.253 0.756 12.166 1.00 85.25 93 ARG A O 1
ATOM 714 N N . ALA A 1 94 ? -9.096 -1.078 11.184 1.00 77.69 94 ALA A N 1
ATOM 715 C CA . ALA A 1 94 ? -10.422 -0.901 11.763 1.00 77.69 94 ALA A CA 1
ATOM 716 C C . ALA A 1 94 ? -10.339 -0.852 13.302 1.00 77.69 94 ALA A C 1
ATOM 718 O O . ALA A 1 94 ? -9.779 -1.740 13.952 1.00 77.69 94 ALA A O 1
ATOM 719 N N . GLY A 1 95 ? -10.874 0.216 13.892 1.00 67.81 95 GLY A N 1
ATOM 720 C CA . GLY A 1 95 ? -11.090 0.289 15.333 1.00 67.81 95 GLY A CA 1
ATOM 721 C C . GLY A 1 95 ? -12.328 -0.510 15.749 1.00 67.81 95 GLY A C 1
ATOM 722 O O . GLY A 1 95 ? -13.170 -0.834 14.907 1.00 67.81 95 GLY A O 1
ATOM 723 N N . PRO A 1 96 ? -12.496 -0.812 17.047 1.00 66.44 96 PRO A N 1
ATOM 724 C CA . PRO A 1 96 ? -13.783 -1.271 17.554 1.00 66.44 96 PRO A CA 1
ATOM 725 C C . PRO A 1 96 ? -14.871 -0.256 17.170 1.00 66.44 96 PRO A C 1
ATOM 727 O O . PRO A 1 96 ? -14.676 0.955 17.325 1.00 66.44 96 PRO A O 1
ATOM 730 N N . LYS A 1 97 ? -16.000 -0.746 16.634 1.00 49.81 97 LYS A N 1
ATOM 731 C CA . LYS A 1 97 ? -17.126 0.094 16.192 1.00 49.81 97 LYS A CA 1
ATOM 732 C C . LYS A 1 97 ? -17.493 1.091 17.304 1.00 49.81 97 LYS A C 1
ATOM 734 O O . LYS A 1 97 ? -17.898 0.675 18.383 1.00 49.81 97 LYS A O 1
ATOM 739 N N . GLY A 1 98 ? -17.333 2.393 17.039 1.00 52.47 98 GLY A N 1
ATOM 740 C CA . GLY A 1 98 ? -17.752 3.479 17.940 1.00 52.47 98 GLY A CA 1
ATOM 741 C C . GLY A 1 98 ? -16.646 4.350 18.552 1.00 52.47 98 GLY A C 1
ATOM 742 O O . GLY A 1 98 ? -16.971 5.316 19.237 1.00 52.47 98 GLY A O 1
ATOM 743 N N . ARG A 1 99 ? -15.355 4.081 18.312 1.00 50.00 99 ARG A N 1
ATOM 744 C CA . ARG A 1 99 ? -14.263 4.936 18.817 1.00 50.00 99 ARG A CA 1
ATOM 745 C C . ARG A 1 99 ? -13.679 5.794 17.697 1.00 50.00 99 ARG A C 1
ATOM 747 O O . ARG A 1 99 ? -12.917 5.294 16.876 1.00 50.00 99 ARG A O 1
ATOM 754 N N . GLN A 1 100 ? -14.017 7.085 17.674 1.00 47.34 100 GLN A N 1
ATOM 755 C CA . GLN A 1 100 ? -13.295 8.036 16.828 1.00 47.34 100 GLN A CA 1
ATOM 756 C C . GLN A 1 100 ? -11.825 8.113 17.282 1.00 47.34 100 GLN A C 1
ATOM 758 O O . GLN A 1 100 ? -11.564 8.099 18.494 1.00 47.34 100 GLN A O 1
ATOM 763 N N . PRO A 1 101 ? -10.857 8.165 16.348 1.00 52.50 101 PRO A N 1
ATOM 764 C CA . PRO A 1 101 ? -9.460 8.365 16.699 1.00 52.50 101 PRO A CA 1
ATOM 765 C C . PRO A 1 101 ? -9.329 9.695 17.442 1.00 52.50 101 PRO A C 1
ATOM 767 O O . PRO A 1 101 ? -9.787 10.737 16.975 1.00 52.50 101 PRO A O 1
ATOM 770 N N . LYS A 1 102 ? -8.728 9.657 18.634 1.00 55.75 102 LYS A N 1
ATOM 771 C CA . LYS A 1 102 ? -8.409 10.880 19.369 1.00 55.75 102 LYS A CA 1
ATOM 772 C C . LYS A 1 102 ? -7.354 11.616 18.547 1.00 55.75 102 LYS A C 1
ATOM 774 O O . LYS A 1 102 ? -6.278 11.064 18.337 1.00 55.75 102 LYS A O 1
ATOM 779 N N . HIS A 1 103 ? -7.666 12.818 18.071 1.00 45.34 103 HIS A N 1
ATOM 780 C CA . HIS A 1 103 ? -6.671 13.707 17.481 1.00 45.34 103 HIS A CA 1
ATOM 781 C C . HIS A 1 103 ? -5.616 13.988 18.559 1.00 45.34 103 HIS A C 1
ATOM 783 O O . HIS A 1 103 ? -5.891 14.715 19.514 1.00 45.34 103 HIS A O 1
ATOM 789 N N . LEU A 1 104 ? -4.455 13.332 18.478 1.00 53.97 104 LEU A N 1
ATOM 790 C CA . LEU A 1 104 ? -3.321 13.716 19.307 1.00 53.97 104 LEU A CA 1
ATOM 791 C C . LEU A 1 104 ? -2.754 15.008 18.712 1.00 53.97 104 LEU A C 1
ATOM 793 O O . LEU A 1 104 ? -2.425 15.010 17.523 1.00 53.97 104 LEU A O 1
ATOM 797 N N . PRO A 1 105 ? -2.643 16.095 19.493 1.00 39.78 105 PRO A N 1
ATOM 798 C CA . PRO A 1 105 ? -1.966 17.288 19.018 1.00 39.78 105 PRO A CA 1
ATOM 799 C C . PRO A 1 105 ? -0.510 16.941 18.699 1.00 39.78 105 PRO A C 1
ATOM 801 O O . PRO A 1 105 ? 0.166 16.266 19.479 1.00 39.78 105 PRO A O 1
ATOM 804 N N . TYR A 1 106 ? -0.043 17.395 17.538 1.00 45.94 106 TYR A N 1
ATOM 805 C CA . TYR A 1 106 ? 1.360 17.305 17.158 1.00 45.94 106 TYR A CA 1
ATOM 806 C C . TYR A 1 106 ? 2.172 18.164 18.131 1.00 45.94 106 TYR A C 1
ATOM 808 O O . TYR A 1 106 ? 2.005 19.384 18.170 1.00 45.94 106 TYR A O 1
ATOM 816 N N . LEU A 1 107 ? 3.011 17.536 18.954 1.00 47.31 107 LEU A N 1
ATOM 817 C CA . LEU A 1 107 ? 3.959 18.257 19.796 1.00 47.31 107 LEU A CA 1
ATOM 818 C C . LEU A 1 107 ? 5.208 18.535 18.950 1.00 47.31 107 LEU A C 1
ATOM 820 O O . LEU A 1 107 ? 5.815 17.577 18.465 1.00 47.31 107 LEU A O 1
ATOM 824 N N . PRO A 1 108 ? 5.588 19.807 18.725 1.00 40.25 108 PRO A N 1
ATOM 825 C CA . PRO A 1 108 ? 6.813 20.113 18.008 1.00 40.25 108 PRO A CA 1
ATOM 826 C C . PRO A 1 108 ? 8.005 19.549 18.783 1.00 40.25 108 PRO A C 1
ATOM 828 O O . PRO A 1 108 ? 8.090 19.677 20.005 1.00 40.25 108 PRO A O 1
ATOM 831 N N . ILE A 1 109 ? 8.915 18.904 18.060 1.00 56.28 109 ILE A N 1
ATOM 832 C CA . ILE A 1 109 ? 10.181 18.435 18.610 1.00 56.28 109 ILE A CA 1
ATOM 833 C C . ILE A 1 109 ? 11.036 19.687 18.818 1.00 56.28 109 ILE A C 1
ATOM 835 O O . ILE A 1 109 ? 11.408 20.343 17.845 1.00 56.28 109 ILE A O 1
ATOM 839 N N . SER A 1 110 ? 11.287 20.059 20.071 1.00 55.12 110 SER A N 1
ATOM 840 C CA . SER A 1 110 ? 12.238 21.126 20.386 1.00 55.12 110 SER A CA 1
ATOM 841 C C . SER A 1 110 ? 13.641 20.667 19.984 1.00 55.12 110 SER A C 1
ATOM 843 O O . SER A 1 110 ? 14.101 19.630 20.462 1.00 55.12 110 SER A O 1
ATOM 845 N N . THR A 1 111 ? 14.269 21.417 19.077 1.00 62.19 111 THR A N 1
ATOM 846 C CA . THR A 1 111 ? 15.686 21.297 18.689 1.00 62.19 111 THR A CA 1
ATOM 847 C C . THR A 1 111 ? 16.622 21.671 19.823 1.00 62.19 111 THR A C 1
ATOM 849 O O . THR A 1 111 ? 16.282 22.648 20.532 1.00 62.19 111 THR A O 1
#

Foldseek 3Di:
DLDPQPPACLPPPDSLVVVVVVLVPAPAQGKDKGKHFEQAPVNDPQQVVVSVVVVVSVGGHDPVVVSLVVVVWDWDWDQDDSNRGIIIIITTHHHDPPDDPDPDDDDDDDD

Secondary structure (DSSP, 8-state):
--------GGG-TTHHHHHHHHHHHSPTT-EEEEEEE---TT--HHHHHHHHHHHHTT-----HHHHHHHTT-EEEEEEEEGGGTEEEEEEEPPPSTT-PPP---------

Radius of gyration: 16.25 Å; chains: 1; bounding box: 48×35×40 Å

Sequence (111 aa):
MNADPEMAFSGYPDAHAALSEMLRVLAPGGRLVLIDVNYPSDGNWPGTRMVRLWQRGGDVIRDMDALLASHGLSFTDEEIGGWGGIHLYCANRAGPKGRQPKHLPYLPIST

pLDDT: mean 78.51, std 16.51, range [33.44, 95.44]